Protein AF-A0A6A1R1S8-F1 (afdb_monomer)

Radius of gyration: 24.41 Å; Cα contacts (8 Å, |Δi|>4): 100; chains: 1; bounding box: 74×41×74 Å

Sequence (101 aa):
MALYLVPPALPPDRKTTLVERIKEMPRPDGMLQCSRCGGRDTMTIRSGDMVVDGRIKPGKVIEQGICPHCYKRGVIVDLIPPKPKIVKEPKPRRPKLKEAK

Secondary structure (DSSP, 8-state):
----SSPPPPPPPHHHHHHHHHHHS---TT----TTT-----EEEEES-EEETTEEE--EEEEEEE-HHHHTTT---BSSPPPP---PPPPP-PPPPPPP-

pLDDT: mean 80.6, std 13.35, range [45.94, 95.88]

Solvent-accessible surface area (backbone atoms only — not comparable to full-atom values): 6778 Å² total; per-residue (Å²): 136,88,84,71,94,61,78,80,77,72,81,76,50,79,68,54,53,52,36,51,51,54,57,68,50,92,72,66,90,88,67,57,54,32,90,82,73,37,48,64,62,72,38,68,46,61,48,73,63,41,78,54,96,92,36,82,44,82,39,49,76,78,45,68,36,27,28,54,74,43,41,78,72,75,36,89,44,72,52,53,80,77,76,77,78,79,75,72,76,79,76,81,80,78,78,78,80,77,83,84,129

Mean predicted aligned error: 12.55 Å

Organism: NCBI:txid225992

Foldseek 3Di:
DDDDPDPDDDDDDPQVVVQVVLLPPDDDPPQFAFPPRRDRDFDWDFPPFDQDPNDTDTHHTPDTGWDPVQVVVVDTTHSDDPDPPPPDPDDDDDPPPDDDD

Nearest PDB structures (foldseek):
  3k1f-assembly1_I  TM=1.974E-01  e=6.705E+00  Saccharomyces cerevisiae

Structure (mmCIF, N/CA/C/O backbone):
data_AF-A0A6A1R1S8-F1
#
_entry.id   AF-A0A6A1R1S8-F1
#
loop_
_atom_site.group_PDB
_atom_site.id
_atom_site.type_symbol
_atom_site.label_atom_id
_atom_site.label_alt_id
_atom_site.label_comp_id
_atom_site.label_asym_id
_atom_site.label_entity_id
_atom_site.label_seq_id
_atom_site.pdbx_PDB_ins_code
_atom_site.Cartn_x
_atom_site.Cartn_y
_atom_site.Cartn_z
_atom_site.occupancy
_atom_site.B_iso_or_equiv
_atom_site.auth_seq_id
_atom_site.auth_comp_id
_atom_site.auth_asym_id
_atom_site.auth_atom_id
_atom_site.pdbx_PDB_model_num
ATOM 1 N N . MET A 1 1 ? -9.938 2.872 46.343 1.00 45.94 1 MET A N 1
ATOM 2 C CA . MET A 1 1 ? -9.638 3.965 45.392 1.00 45.94 1 MET A CA 1
ATOM 3 C C . MET A 1 1 ? -9.114 3.343 44.109 1.00 45.94 1 MET A C 1
ATOM 5 O O . MET A 1 1 ? -8.070 2.710 44.151 1.00 45.94 1 MET A O 1
ATOM 9 N N . ALA A 1 2 ? -9.870 3.421 43.013 1.00 57.28 2 ALA A N 1
ATOM 10 C CA . ALA A 1 2 ? -9.452 2.863 41.729 1.00 57.28 2 ALA A CA 1
ATOM 11 C C . ALA A 1 2 ? -8.548 3.871 41.004 1.00 57.28 2 ALA A C 1
ATOM 13 O O . ALA A 1 2 ? -8.981 4.981 40.699 1.00 57.28 2 ALA A O 1
ATOM 14 N N . LEU A 1 3 ? -7.291 3.495 40.767 1.00 56.69 3 LEU A N 1
ATOM 15 C CA . LEU A 1 3 ? -6.354 4.269 39.955 1.00 56.69 3 LEU A CA 1
ATOM 16 C C . LEU A 1 3 ? -6.660 3.997 38.479 1.00 56.69 3 LEU A C 1
ATOM 18 O O . LEU A 1 3 ? -6.299 2.947 37.953 1.00 56.69 3 LEU A O 1
ATOM 22 N N . TYR A 1 4 ? -7.326 4.933 37.806 1.00 62.47 4 TYR A N 1
ATOM 23 C CA . TYR A 1 4 ? -7.414 4.911 36.348 1.00 62.47 4 TYR A CA 1
ATOM 24 C C . TYR A 1 4 ? -6.174 5.606 35.782 1.00 62.47 4 TYR A C 1
ATOM 26 O O . TYR A 1 4 ? -6.075 6.829 35.801 1.00 62.47 4 TYR A O 1
ATOM 34 N N . LEU A 1 5 ? -5.210 4.811 35.307 1.00 69.31 5 LEU A N 1
ATOM 35 C CA . LEU A 1 5 ? -3.984 5.306 34.664 1.00 69.31 5 LEU A CA 1
ATOM 36 C C . LEU A 1 5 ? -4.266 5.957 33.296 1.00 69.31 5 LEU A C 1
ATOM 38 O O . LEU A 1 5 ? -3.449 6.710 32.777 1.00 69.31 5 LEU A O 1
ATOM 42 N N . VAL A 1 6 ? -5.425 5.652 32.709 1.00 67.56 6 VAL A N 1
ATOM 43 C CA . VAL A 1 6 ? -5.870 6.165 31.415 1.00 67.56 6 VAL A CA 1
ATOM 44 C C . VAL A 1 6 ? -7.255 6.780 31.608 1.00 67.56 6 VAL A C 1
ATOM 46 O O . VAL A 1 6 ? -8.138 6.099 32.139 1.00 67.56 6 VAL A O 1
ATOM 49 N N . PRO A 1 7 ? -7.465 8.046 31.206 1.00 68.50 7 PRO A N 1
ATOM 50 C CA . PRO A 1 7 ? -8.787 8.655 31.214 1.00 68.50 7 PRO A CA 1
ATOM 51 C C . PRO A 1 7 ? -9.782 7.787 30.431 1.00 68.50 7 PRO A C 1
ATOM 53 O O . PRO A 1 7 ? -9.393 7.214 29.408 1.00 68.50 7 PRO A O 1
ATOM 56 N N . PRO A 1 8 ? -11.053 7.683 30.862 1.00 67.19 8 PRO A N 1
ATOM 57 C CA . PRO A 1 8 ? -12.072 7.011 30.065 1.00 67.19 8 PRO A CA 1
ATOM 58 C C . PRO A 1 8 ? -12.095 7.637 28.668 1.00 67.19 8 PRO A C 1
ATOM 60 O O . PRO A 1 8 ? -12.105 8.863 28.531 1.00 67.19 8 PRO A O 1
ATOM 63 N N . ALA A 1 9 ? -12.025 6.787 27.640 1.00 65.62 9 ALA A N 1
ATOM 64 C CA . ALA A 1 9 ? -11.943 7.231 26.258 1.00 65.62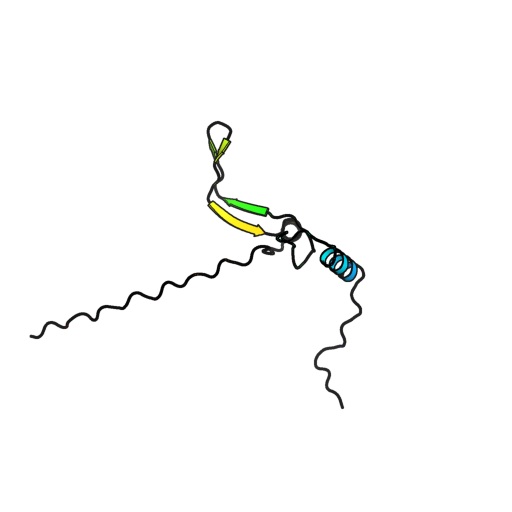 9 ALA A CA 1
ATOM 65 C C . ALA A 1 9 ? -13.106 8.183 25.956 1.00 65.62 9 ALA A C 1
ATOM 67 O O . ALA A 1 9 ? -14.268 7.852 26.203 1.00 65.62 9 ALA A O 1
ATOM 68 N N . LEU A 1 10 ? -12.782 9.375 25.444 1.00 68.50 10 LEU A N 1
ATOM 69 C CA . LEU A 1 10 ? -13.798 10.306 24.969 1.00 68.50 10 LEU A CA 1
ATOM 70 C C . LEU A 1 10 ? -14.683 9.601 23.929 1.00 68.50 10 LEU A C 1
ATOM 72 O O . LEU A 1 10 ? -14.175 8.772 23.165 1.00 68.50 10 LEU A O 1
ATOM 76 N N . PRO A 1 11 ? -15.989 9.920 23.885 1.00 68.69 11 PRO A N 1
ATOM 77 C CA . PRO A 1 11 ? -16.884 9.339 22.898 1.00 68.69 11 PRO A CA 1
ATOM 78 C C . PRO A 1 11 ? -16.306 9.541 21.489 1.00 68.69 11 PRO A C 1
ATOM 80 O O . PRO A 1 11 ? -15.810 10.633 21.186 1.00 68.69 11 PRO A O 1
ATOM 83 N N . PRO A 1 12 ? -16.322 8.496 20.642 1.00 67.25 12 PRO A N 1
ATOM 84 C CA . PRO A 1 12 ? -15.671 8.537 19.346 1.00 67.25 12 PRO A CA 1
ATOM 85 C C . PRO A 1 12 ? -16.290 9.640 18.491 1.00 67.25 12 PRO A C 1
ATOM 87 O O . PRO A 1 12 ? -17.510 9.795 18.405 1.00 67.25 12 PRO A O 1
ATOM 90 N N . ASP A 1 13 ? -15.421 10.417 17.858 1.00 81.56 13 ASP A N 1
ATOM 91 C CA . ASP A 1 13 ? -15.813 11.537 17.022 1.00 81.56 13 ASP A CA 1
ATOM 92 C C . ASP A 1 13 ? -16.706 11.065 15.850 1.00 81.56 13 ASP A C 1
ATOM 94 O O . ASP A 1 13 ? -16.633 9.920 15.379 1.00 81.56 13 ASP A O 1
ATOM 98 N N . ARG A 1 14 ? -17.558 11.944 15.310 1.00 79.69 14 ARG A N 1
ATOM 99 C CA . ARG A 1 14 ? -18.474 11.575 14.202 1.00 79.69 14 ARG A CA 1
ATOM 100 C C . ARG A 1 14 ? -17.725 11.032 12.981 1.00 79.69 14 ARG A C 1
ATOM 102 O O . ARG A 1 14 ? -18.251 10.231 12.215 1.00 79.69 14 ARG A O 1
ATOM 109 N N . LYS A 1 15 ? -16.481 11.471 12.790 1.00 80.25 15 LYS A N 1
ATOM 110 C CA . LYS A 1 15 ? -15.616 11.006 11.701 1.00 80.25 15 LYS A CA 1
ATOM 111 C C . LYS A 1 15 ? -15.061 9.606 11.952 1.00 80.25 15 LYS A C 1
ATOM 113 O O . LYS A 1 15 ? -14.957 8.836 11.002 1.00 80.25 15 LYS A O 1
ATOM 118 N N . THR A 1 16 ? -14.699 9.267 13.190 1.00 80.69 16 THR A N 1
ATOM 119 C CA . THR A 1 16 ? -14.134 7.946 13.509 1.00 80.69 16 THR A CA 1
ATOM 120 C C . THR A 1 16 ? -15.207 6.870 13.428 1.00 80.69 16 THR A C 1
ATOM 122 O O . THR A 1 16 ? -14.983 5.854 12.778 1.00 80.69 16 THR A O 1
ATOM 125 N N . THR A 1 17 ? -16.406 7.156 13.937 1.00 83.19 17 THR A N 1
ATOM 126 C CA . THR A 1 17 ? -17.567 6.253 13.830 1.00 83.19 17 THR A CA 1
ATOM 127 C C . 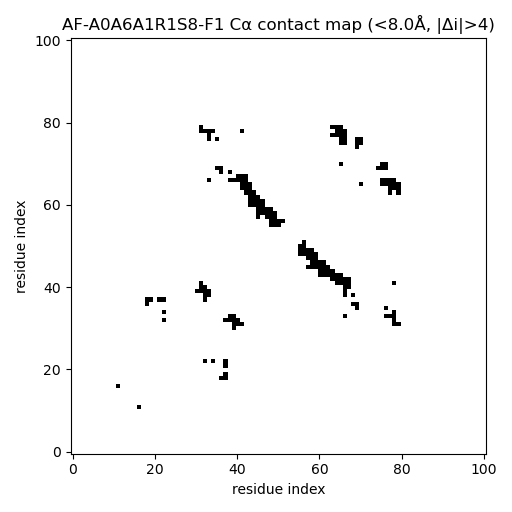THR A 1 17 ? -17.962 5.969 12.378 1.00 83.19 17 THR A C 1
ATOM 129 O O . THR A 1 17 ? -18.286 4.838 12.024 1.00 83.19 17 THR A O 1
ATOM 132 N N . LEU A 1 18 ? -17.893 6.968 11.493 1.00 84.69 18 LEU A N 1
ATOM 133 C CA . LEU A 1 18 ? -18.174 6.775 10.067 1.00 84.69 18 LEU A CA 1
ATOM 134 C C . LEU A 1 18 ? -17.122 5.876 9.398 1.00 84.69 18 LEU A C 1
ATOM 136 O O . LEU A 1 18 ? -17.463 5.003 8.602 1.00 84.69 18 LEU A O 1
ATOM 140 N N . VAL A 1 19 ? -15.845 6.051 9.747 1.00 85.38 19 VAL A N 1
ATOM 141 C CA . VAL A 1 19 ? -14.754 5.204 9.242 1.00 85.38 19 VAL A CA 1
ATOM 142 C C . VAL A 1 19 ? -14.882 3.763 9.742 1.00 85.38 19 VAL A C 1
ATOM 144 O O . VAL A 1 19 ? -14.629 2.839 8.971 1.00 85.38 19 VAL A O 1
ATOM 147 N N . GLU A 1 20 ? -15.276 3.556 10.997 1.00 84.38 20 GLU A N 1
ATOM 148 C CA . GLU A 1 20 ? -15.540 2.224 11.558 1.00 84.38 20 GLU A CA 1
ATOM 149 C C . GLU A 1 20 ? -16.675 1.524 10.811 1.00 84.38 20 GLU A C 1
ATOM 151 O O . GLU A 1 20 ? -16.484 0.405 10.339 1.00 84.38 20 GLU A O 1
ATOM 156 N N . ARG A 1 21 ? -17.779 2.226 10.533 1.00 84.44 21 ARG A N 1
ATOM 157 C CA . ARG A 1 21 ? -18.866 1.676 9.706 1.00 84.44 21 ARG A CA 1
ATOM 158 C C . ARG A 1 21 ? -18.398 1.255 8.314 1.00 84.44 21 ARG A C 1
ATOM 160 O O . ARG A 1 21 ? -18.772 0.190 7.840 1.00 84.44 21 ARG A O 1
ATOM 167 N N . ILE A 1 22 ? -17.559 2.058 7.653 1.00 84.75 22 ILE A N 1
ATOM 168 C CA . ILE A 1 22 ? -16.991 1.701 6.336 1.00 84.75 22 ILE A CA 1
ATOM 169 C C . ILE A 1 22 ? -16.115 0.441 6.431 1.00 84.75 22 ILE A C 1
ATOM 171 O O . ILE A 1 22 ? -16.062 -0.355 5.488 1.00 84.75 22 ILE A O 1
ATOM 175 N N . LYS A 1 23 ? -15.417 0.245 7.554 1.00 83.88 23 LYS A N 1
ATOM 176 C CA . LYS A 1 23 ? -14.605 -0.957 7.798 1.00 83.88 23 LYS A CA 1
ATOM 177 C C . LYS A 1 23 ? -15.449 -2.206 8.015 1.00 83.88 23 LYS A C 1
ATOM 179 O O . LYS A 1 23 ? -15.034 -3.277 7.587 1.00 83.88 23 LYS A O 1
ATOM 184 N N . GLU A 1 24 ? -16.619 -2.057 8.618 1.00 86.75 24 GLU A N 1
ATOM 185 C CA . GLU A 1 24 ? 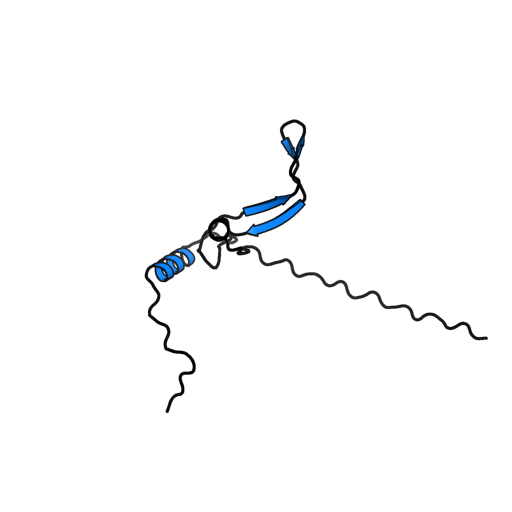-17.559 -3.151 8.885 1.00 86.75 24 GLU A CA 1
ATOM 186 C C . GLU A 1 24 ? -18.400 -3.550 7.668 1.00 86.75 24 GLU A C 1
ATOM 188 O O . GLU A 1 24 ? -19.008 -4.619 7.665 1.00 86.75 24 GLU A O 1
ATOM 193 N N . MET A 1 25 ? -18.439 -2.722 6.618 1.00 85.56 25 MET A N 1
ATOM 194 C CA . MET A 1 25 ? -19.188 -3.052 5.408 1.00 85.56 25 MET A CA 1
ATOM 195 C C . MET A 1 25 ? -18.729 -4.390 4.810 1.00 85.56 25 MET A C 1
ATOM 197 O O . MET A 1 25 ? -17.518 -4.615 4.681 1.00 85.56 25 MET A O 1
ATOM 201 N N . PRO A 1 26 ? -19.672 -5.238 4.351 1.00 84.81 26 PRO A N 1
ATOM 202 C CA . PRO A 1 26 ? -19.342 -6.527 3.766 1.00 84.81 26 PRO A CA 1
ATOM 203 C C . PRO A 1 26 ? -1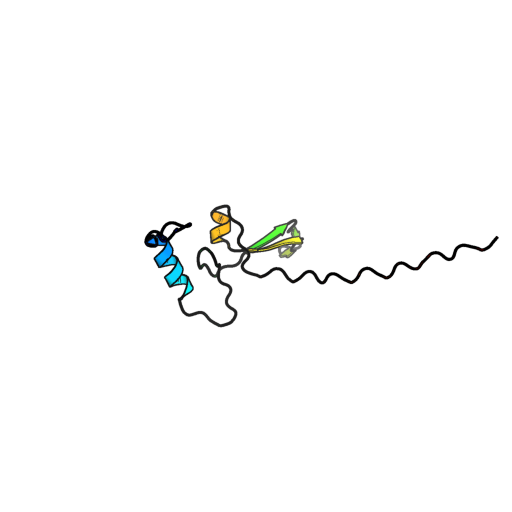8.383 -6.343 2.589 1.00 84.81 26 PRO A C 1
ATOM 205 O O . PRO A 1 26 ? -18.496 -5.402 1.788 1.00 84.81 26 PRO A O 1
ATOM 208 N N . ARG A 1 27 ? -17.401 -7.237 2.511 1.00 82.94 27 ARG A N 1
ATOM 209 C CA . ARG A 1 27 ? -16.378 -7.240 1.468 1.00 82.94 27 ARG A CA 1
ATOM 210 C C . ARG A 1 27 ? -16.122 -8.667 0.985 1.00 82.94 27 ARG A C 1
ATOM 212 O O . ARG A 1 27 ? -16.202 -9.581 1.802 1.00 82.94 27 ARG A O 1
ATOM 219 N N . PRO A 1 28 ? -15.808 -8.854 -0.308 1.00 85.38 28 PRO A N 1
ATOM 220 C CA . PRO A 1 28 ? -15.364 -10.141 -0.824 1.00 85.38 28 PRO A CA 1
ATOM 221 C C . PRO A 1 28 ? -14.098 -10.622 -0.110 1.00 85.38 28 PRO A C 1
ATOM 223 O O . PRO A 1 28 ? -13.226 -9.813 0.235 1.00 85.38 28 PRO A O 1
ATOM 226 N N . ASP A 1 29 ? -13.982 -11.936 0.062 1.00 81.94 29 ASP A N 1
ATOM 227 C CA . ASP A 1 29 ? -12.802 -12.550 0.661 1.00 81.94 29 ASP A CA 1
ATOM 228 C C . ASP A 1 29 ? -11.538 -12.210 -0.141 1.00 81.94 29 ASP A C 1
ATOM 230 O O . ASP A 1 29 ? -11.523 -12.214 -1.372 1.00 81.94 29 ASP A O 1
ATOM 234 N N . GLY A 1 30 ? -10.468 -11.858 0.574 1.00 81.75 30 GLY A N 1
ATOM 235 C CA . GLY A 1 30 ? -9.191 -11.450 -0.021 1.00 81.75 30 GLY A CA 1
ATOM 236 C C . GLY A 1 30 ? -9.108 -9.984 -0.471 1.00 81.75 30 GLY A C 1
ATOM 237 O O . GLY A 1 30 ? -8.031 -9.543 -0.875 1.00 81.75 30 GLY A O 1
ATOM 238 N N . MET A 1 31 ? -10.183 -9.191 -0.368 1.00 86.88 31 MET A N 1
ATOM 239 C CA . MET A 1 31 ? -10.131 -7.763 -0.699 1.00 86.88 31 MET A CA 1
ATOM 240 C C . MET A 1 31 ? -9.326 -6.971 0.344 1.00 86.88 31 MET A C 1
ATOM 242 O O . MET A 1 31 ? -9.678 -6.924 1.529 1.00 86.88 31 MET A O 1
ATOM 246 N N . LEU A 1 32 ? -8.263 -6.302 -0.112 1.00 87.69 32 LEU A N 1
ATOM 247 C CA . LEU A 1 32 ? -7.420 -5.449 0.724 1.00 87.69 32 LEU A CA 1
ATOM 248 C C . LEU A 1 32 ? -8.196 -4.229 1.230 1.00 87.69 32 LEU A C 1
ATOM 250 O O . LEU A 1 32 ? -8.978 -3.611 0.508 1.00 87.69 32 LEU A O 1
ATOM 254 N N . GLN A 1 33 ? -7.959 -3.873 2.491 1.00 88.88 33 GLN A N 1
ATOM 255 C CA . GLN A 1 33 ? -8.580 -2.714 3.114 1.00 88.88 33 GLN A CA 1
ATOM 256 C C . GLN A 1 33 ? -7.611 -2.024 4.070 1.00 88.88 33 GLN A C 1
ATOM 258 O O . GLN A 1 33 ? -6.976 -2.660 4.908 1.00 8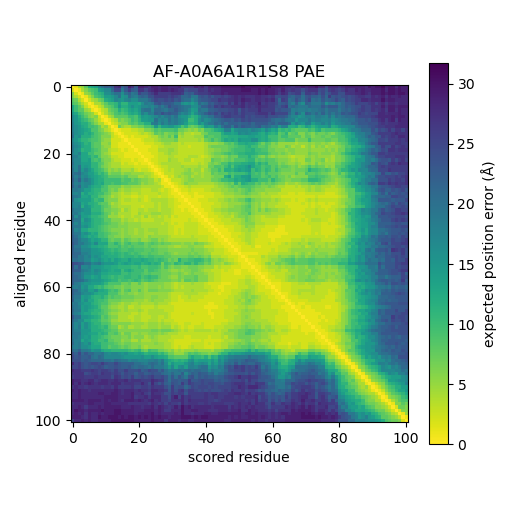8.88 33 GLN A O 1
ATOM 263 N N . CYS A 1 34 ? -7.513 -0.704 3.947 1.00 90.19 34 CYS A N 1
ATOM 264 C CA . CYS A 1 34 ? -6.663 0.113 4.796 1.00 90.19 34 CYS A CA 1
ATOM 265 C C . CYS A 1 34 ? -7.212 0.153 6.229 1.00 90.19 34 CYS A C 1
ATOM 267 O O . CYS A 1 34 ? -8.327 0.627 6.470 1.00 90.19 34 CYS A O 1
ATOM 269 N N . SER A 1 35 ? -6.388 -0.255 7.193 1.00 86.00 35 SER A N 1
ATOM 270 C CA . SER A 1 35 ? -6.714 -0.247 8.626 1.00 86.00 35 SER A CA 1
ATOM 271 C C . SER A 1 35 ? -6.973 1.153 9.181 1.00 86.00 35 SER A C 1
ATOM 273 O O . SER A 1 35 ? -7.661 1.298 10.190 1.00 86.00 35 SER A O 1
ATOM 275 N N . ARG A 1 36 ? -6.473 2.204 8.519 1.00 87.50 36 ARG A N 1
ATOM 276 C CA . ARG A 1 36 ? -6.647 3.592 8.953 1.00 87.50 36 ARG A CA 1
ATOM 277 C C . ARG A 1 36 ? -7.921 4.216 8.402 1.00 87.50 36 ARG A C 1
ATOM 279 O O . ARG A 1 36 ? -8.806 4.557 9.181 1.00 87.50 36 ARG A O 1
ATOM 286 N N . CYS A 1 37 ? -8.020 4.364 7.081 1.00 87.81 37 CYS A N 1
ATOM 287 C CA . CYS A 1 37 ? -9.105 5.114 6.442 1.00 87.81 37 CYS A CA 1
ATOM 288 C C . CYS A 1 37 ? -10.233 4.245 5.867 1.00 87.81 37 CYS A C 1
ATOM 290 O O . CYS A 1 37 ? -11.209 4.803 5.382 1.00 87.81 37 CYS A O 1
ATOM 292 N N . GLY A 1 38 ? -10.100 2.914 5.871 1.00 87.06 38 GLY A N 1
ATOM 293 C CA . GLY A 1 38 ? -11.106 1.998 5.318 1.00 87.06 38 GLY A CA 1
ATOM 294 C C . GLY A 1 38 ? -11.142 1.918 3.786 1.00 87.06 38 GLY A C 1
ATOM 295 O O . GLY A 1 38 ? -11.956 1.173 3.248 1.00 87.06 38 GLY A O 1
ATOM 296 N N . GLY A 1 39 ? -10.264 2.648 3.086 1.00 88.38 39 GLY A N 1
ATOM 297 C CA . GLY A 1 39 ? -10.148 2.612 1.626 1.00 88.38 39 GLY A CA 1
ATOM 298 C C . GLY A 1 39 ? -9.648 1.260 1.114 1.00 88.38 39 GLY A C 1
ATOM 299 O O . GLY A 1 39 ? -8.920 0.560 1.820 1.00 88.38 39 GLY A O 1
ATOM 300 N N . ARG A 1 40 ? -10.040 0.907 -0.112 1.00 89.94 40 ARG A N 1
ATOM 301 C CA . ARG A 1 40 ? -9.791 -0.411 -0.730 1.00 89.94 40 ARG A CA 1
ATOM 302 C C . ARG A 1 40 ? -8.827 -0.354 -1.920 1.00 89.94 40 ARG A C 1
ATOM 304 O O . ARG A 1 40 ? -8.450 -1.382 -2.467 1.00 89.94 40 ARG A O 1
ATOM 311 N N . ASP A 1 41 ? -8.406 0.850 -2.293 1.00 90.56 41 ASP A N 1
ATOM 312 C CA . ASP A 1 41 ? -7.467 1.073 -3.385 1.00 90.56 41 ASP A CA 1
ATOM 313 C C . ASP A 1 41 ? -6.030 0.782 -2.941 1.00 90.56 41 ASP A C 1
ATOM 315 O O . ASP A 1 41 ? -5.639 1.070 -1.804 1.00 90.56 41 ASP A O 1
ATOM 319 N N . THR A 1 42 ? -5.217 0.289 -3.873 1.00 92.00 42 THR A N 1
ATOM 320 C CA . THR A 1 42 ? -3.789 0.030 -3.661 1.00 92.00 42 THR A CA 1
ATOM 321 C C . THR A 1 42 ? -2.940 0.802 -4.654 1.00 92.00 42 THR A C 1
ATOM 323 O O . THR A 1 42 ? -3.269 0.870 -5.836 1.00 92.00 42 THR A O 1
ATOM 326 N N . MET A 1 43 ? -1.803 1.312 -4.196 1.00 92.44 43 MET A N 1
ATOM 327 C CA . MET A 1 43 ? -0.812 1.988 -5.024 1.00 92.44 43 MET A CA 1
ATOM 328 C C . MET A 1 43 ? 0.547 1.289 -4.914 1.00 92.44 43 MET A C 1
ATOM 330 O O . MET A 1 43 ? 0.880 0.691 -3.891 1.00 92.44 43 MET A O 1
ATOM 334 N N . THR A 1 44 ? 1.318 1.330 -5.999 1.00 92.75 44 THR A N 1
ATOM 335 C CA . THR A 1 44 ? 2.695 0.823 -6.070 1.00 92.75 44 THR A CA 1
ATOM 336 C C . THR A 1 44 ? 3.572 1.941 -6.607 1.00 92.75 44 THR A C 1
ATOM 338 O O . THR A 1 44 ? 3.242 2.529 -7.635 1.00 92.75 44 THR A O 1
ATOM 341 N N . ILE A 1 45 ? 4.676 2.229 -5.924 1.00 91.62 45 ILE A N 1
ATOM 342 C CA . ILE A 1 45 ? 5.653 3.234 -6.340 1.00 91.62 45 ILE A CA 1
ATOM 343 C C . ILE A 1 45 ? 6.827 2.506 -6.982 1.00 91.62 45 ILE A C 1
ATOM 345 O O . ILE A 1 45 ? 7.458 1.641 -6.366 1.00 91.62 45 ILE A O 1
ATOM 349 N N . ARG A 1 46 ? 7.120 2.867 -8.230 1.00 94.12 46 ARG A N 1
ATOM 350 C CA . ARG A 1 46 ? 8.265 2.368 -8.990 1.00 94.12 46 ARG A CA 1
ATOM 351 C C . ARG A 1 46 ? 9.211 3.515 -9.300 1.00 94.12 46 ARG A C 1
ATOM 353 O O . ARG A 1 46 ? 8.776 4.641 -9.520 1.00 94.12 46 ARG A O 1
ATOM 360 N N . SER A 1 47 ? 10.503 3.221 -9.302 1.00 95.31 47 SER A N 1
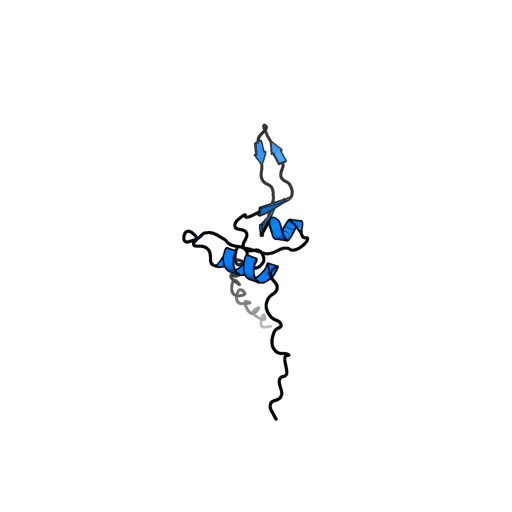ATOM 361 C CA . SER A 1 47 ? 11.550 4.155 -9.701 1.00 95.31 47 SER A CA 1
ATOM 362 C C . SER A 1 47 ? 12.261 3.655 -10.946 1.00 95.31 47 SER A C 1
ATOM 364 O O . SER A 1 47 ? 12.578 2.468 -11.056 1.00 95.31 47 SER A O 1
ATOM 366 N N . GLY A 1 48 ? 12.511 4.579 -11.875 1.00 94.19 48 GLY A N 1
ATOM 367 C CA . GLY A 1 48 ? 13.152 4.285 -13.153 1.00 94.19 48 GLY A CA 1
ATOM 368 C C . GLY A 1 48 ? 12.229 3.607 -14.166 1.00 94.19 48 GLY A C 1
ATOM 369 O O . GLY A 1 48 ? 12.705 2.796 -14.955 1.00 94.19 48 GLY A O 1
ATOM 370 N N . ASP A 1 49 ? 10.925 3.897 -14.134 1.00 93.88 49 ASP A N 1
ATOM 371 C CA . ASP A 1 49 ? 10.035 3.515 -15.233 1.00 93.88 49 ASP A CA 1
ATOM 372 C C . ASP A 1 49 ? 10.510 4.209 -16.521 1.00 93.88 49 ASP A C 1
ATOM 374 O O . ASP A 1 49 ? 10.819 5.402 -16.525 1.00 93.88 49 ASP A O 1
ATOM 378 N N . MET A 1 50 ? 10.594 3.449 -17.612 1.00 95.44 50 MET A N 1
ATOM 379 C CA . MET A 1 50 ? 11.057 3.936 -18.914 1.00 95.44 50 MET A CA 1
ATOM 380 C C . MET A 1 50 ? 9.987 3.706 -19.971 1.00 95.44 50 MET A C 1
ATOM 382 O O . MET A 1 50 ? 9.218 2.755 -19.878 1.00 95.44 50 MET A O 1
ATOM 386 N N . VAL A 1 51 ? 9.971 4.529 -21.015 1.00 95.88 51 VAL A N 1
ATOM 387 C CA . VAL A 1 51 ? 9.162 4.270 -22.210 1.00 95.88 51 VAL A CA 1
ATOM 388 C C . VAL A 1 51 ? 10.076 3.683 -23.280 1.00 95.88 51 VAL A C 1
ATOM 390 O O . VAL A 1 51 ? 11.045 4.322 -23.679 1.00 95.88 51 VAL A O 1
ATOM 393 N N . VAL A 1 52 ? 9.784 2.461 -23.721 1.00 94.62 52 VAL A N 1
ATOM 394 C CA . VAL A 1 52 ? 10.515 1.757 -24.785 1.00 94.62 52 VAL A CA 1
ATOM 395 C C . VAL A 1 52 ? 9.482 1.261 -25.790 1.00 94.62 52 VAL A C 1
ATOM 397 O O . VAL A 1 52 ? 8.506 0.624 -25.397 1.00 94.62 52 VAL A O 1
ATOM 400 N N . ASP A 1 53 ? 9.652 1.606 -27.066 1.00 92.50 53 ASP A N 1
ATOM 401 C CA . ASP A 1 53 ? 8.723 1.245 -28.150 1.00 92.50 53 ASP A CA 1
ATOM 402 C C . ASP A 1 5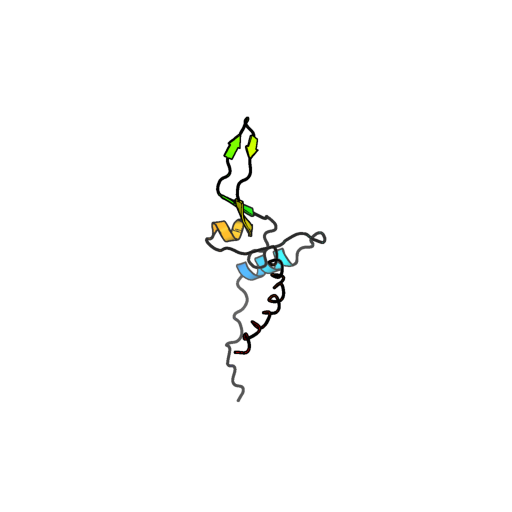3 ? 7.258 1.633 -27.859 1.00 92.50 53 ASP A C 1
ATOM 404 O O . ASP A 1 53 ? 6.317 0.878 -28.105 1.00 92.50 53 ASP A O 1
ATOM 408 N N . GLY A 1 54 ? 7.059 2.807 -27.245 1.00 94.50 54 GLY A N 1
ATOM 409 C CA . GLY A 1 54 ? 5.738 3.313 -26.855 1.00 94.50 54 GLY A CA 1
ATOM 410 C C . GLY A 1 54 ? 5.078 2.568 -25.687 1.00 94.50 54 GLY A C 1
ATOM 411 O O . GLY A 1 54 ? 3.946 2.883 -25.324 1.00 94.50 54 GLY A O 1
ATOM 412 N N . ARG A 1 55 ? 5.762 1.597 -25.070 1.00 93.94 55 ARG A N 1
ATOM 413 C CA . ARG A 1 55 ? 5.279 0.851 -23.901 1.00 93.94 55 ARG A CA 1
ATOM 414 C C . ARG A 1 55 ? 6.068 1.233 -22.657 1.00 93.94 55 ARG A C 1
ATOM 416 O O . ARG A 1 55 ? 7.274 1.460 -22.707 1.00 93.94 55 ARG A O 1
ATOM 423 N N . ILE A 1 56 ? 5.388 1.264 -21.514 1.00 93.25 56 ILE A N 1
ATOM 424 C CA . ILE A 1 56 ? 6.045 1.487 -20.226 1.00 93.25 56 ILE A CA 1
ATOM 425 C C . ILE A 1 56 ? 6.768 0.199 -19.824 1.00 93.25 56 ILE A C 1
ATOM 427 O O . ILE A 1 56 ? 6.142 -0.831 -19.563 1.00 93.25 56 ILE A O 1
ATOM 431 N N . LYS A 1 57 ? 8.094 0.268 -19.755 1.00 94.56 57 LYS A N 1
ATOM 432 C CA . LYS A 1 57 ? 8.953 -0.740 -19.149 1.00 94.56 57 LYS A CA 1
ATOM 433 C C . LYS A 1 57 ? 9.088 -0.419 -17.654 1.00 94.56 57 LYS A C 1
ATOM 435 O O . LYS A 1 57 ? 9.658 0.621 -17.317 1.00 94.56 57 LYS A O 1
ATOM 440 N N . PRO A 1 58 ? 8.565 -1.276 -16.760 1.00 91.12 58 PRO A N 1
ATOM 441 C CA . PRO A 1 58 ? 8.577 -1.000 -15.331 1.00 91.12 58 PRO A CA 1
ATOM 442 C C . PRO A 1 58 ? 10.002 -1.035 -14.776 1.00 91.12 58 PRO A C 1
ATOM 444 O O . PRO A 1 58 ? 10.787 -1.932 -15.096 1.00 91.12 58 PRO A O 1
ATOM 447 N N . GLY A 1 59 ? 10.311 -0.063 -13.928 1.00 92.19 59 GLY A N 1
ATOM 448 C CA . GLY A 1 59 ? 11.536 0.023 -13.155 1.00 92.19 59 GLY A CA 1
ATOM 449 C C . GLY A 1 59 ? 11.462 -0.780 -11.856 1.00 92.19 59 GLY A C 1
ATOM 450 O O . GLY A 1 59 ? 10.718 -1.757 -11.717 1.00 92.19 59 GLY A O 1
ATOM 451 N N . LYS A 1 60 ? 12.254 -0.365 -10.867 1.00 93.25 60 LYS A N 1
ATOM 452 C CA . LYS A 1 60 ? 12.347 -1.043 -9.570 1.00 93.25 60 LYS A CA 1
ATOM 453 C C . LYS A 1 60 ? 11.198 -0.617 -8.659 1.00 93.25 60 LYS A C 1
ATOM 455 O O . LYS A 1 60 ? 10.994 0.570 -8.427 1.00 93.25 60 LYS A O 1
ATOM 460 N N . VAL A 1 61 ? 10.489 -1.588 -8.087 1.00 91.31 61 VAL A N 1
ATOM 461 C CA . VAL A 1 61 ? 9.475 -1.339 -7.052 1.00 91.31 61 VAL A CA 1
ATOM 462 C C . VAL A 1 61 ? 10.164 -0.851 -5.775 1.00 91.31 61 VAL A C 1
ATOM 464 O O . VAL A 1 61 ? 11.053 -1.531 -5.258 1.00 91.31 61 VAL A O 1
ATOM 467 N N . ILE A 1 62 ? 9.767 0.328 -5.296 1.00 89.94 62 ILE A N 1
ATOM 468 C CA . ILE A 1 62 ? 10.196 0.881 -4.004 1.00 89.94 62 ILE A CA 1
ATOM 469 C C . ILE A 1 62 ? 9.170 0.509 -2.938 1.00 89.94 62 ILE A C 1
ATOM 471 O O . ILE A 1 62 ? 9.530 -0.111 -1.948 1.00 89.94 62 ILE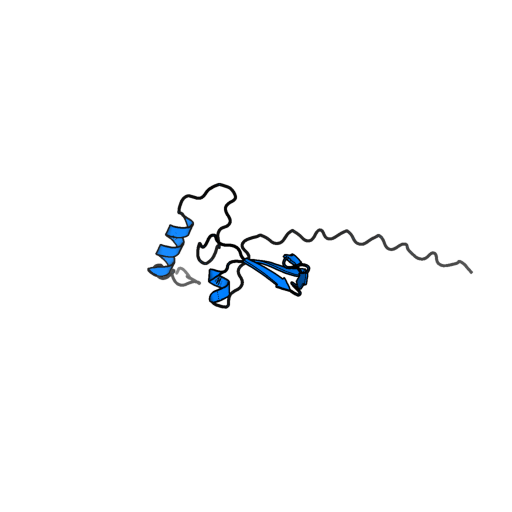 A O 1
ATOM 475 N N . GLU A 1 63 ? 7.901 0.830 -3.191 1.00 88.75 63 GLU A N 1
ATOM 476 C CA . GLU A 1 63 ? 6.786 0.552 -2.285 1.00 88.75 63 GLU A CA 1
ATOM 477 C C . GLU A 1 63 ? 5.690 -0.192 -3.036 1.00 88.75 63 GLU A C 1
ATOM 479 O O . GLU A 1 63 ? 5.390 0.130 -4.190 1.00 88.75 63 GLU A O 1
ATOM 484 N N . GLN A 1 64 ? 5.060 -1.168 -2.390 1.00 90.06 64 GLN A N 1
ATOM 485 C CA . GLN A 1 64 ? 4.005 -1.969 -3.000 1.00 90.06 64 GLN A CA 1
ATOM 486 C C . GLN A 1 64 ? 2.830 -2.146 -2.049 1.00 90.06 64 GLN A C 1
ATOM 488 O O . GLN A 1 64 ? 3.000 -2.581 -0.917 1.00 90.06 64 GLN A O 1
ATOM 493 N N . GLY A 1 65 ? 1.621 -1.891 -2.552 1.00 89.62 65 GLY A N 1
ATOM 494 C CA . GLY A 1 65 ? 0.401 -2.136 -1.789 1.00 89.62 65 GLY A CA 1
ATOM 495 C C . GLY A 1 65 ? 0.159 -1.095 -0.704 1.00 89.62 65 GLY A C 1
ATOM 496 O O . GLY A 1 65 ? -0.335 -1.443 0.362 1.00 89.62 65 GLY A O 1
ATOM 497 N N . ILE A 1 66 ? 0.488 0.168 -0.970 1.00 92.75 66 ILE A N 1
ATOM 498 C CA . ILE A 1 66 ? 0.230 1.282 -0.051 1.00 92.75 66 ILE A CA 1
ATOM 499 C C . ILE A 1 66 ? -1.137 1.918 -0.310 1.00 92.75 66 ILE A C 1
ATOM 501 O O . ILE A 1 66 ? -1.660 1.880 -1.428 1.00 92.75 66 ILE A O 1
ATOM 505 N N . CYS A 1 67 ? -1.720 2.535 0.718 1.00 93.75 67 CYS A N 1
ATOM 506 C CA . CYS A 1 67 ? -3.019 3.191 0.599 1.00 93.75 67 CYS A CA 1
ATOM 507 C C . CYS A 1 67 ? -2.880 4.565 -0.079 1.00 93.75 67 CYS A C 1
ATOM 509 O O . CYS A 1 67 ? -2.275 5.465 0.512 1.00 93.75 67 CYS A O 1
ATOM 511 N N . PRO A 1 68 ? -3.495 4.801 -1.256 1.00 93.88 68 PRO A N 1
ATOM 512 C CA . PRO A 1 68 ? -3.356 6.072 -1.966 1.00 93.88 68 PRO A CA 1
ATOM 513 C C . PRO A 1 68 ? -4.011 7.236 -1.213 1.00 93.88 68 PRO A C 1
ATOM 515 O O . PRO A 1 68 ? -3.517 8.360 -1.256 1.00 93.88 68 PRO A O 1
ATOM 518 N N . HIS A 1 69 ? -5.098 6.983 -0.478 1.00 93.19 69 HIS A N 1
ATOM 519 C CA . HIS A 1 69 ? -5.799 8.014 0.297 1.00 93.19 69 HIS A CA 1
ATOM 520 C C . HIS A 1 69 ? -4.989 8.488 1.502 1.00 93.19 69 HIS A C 1
ATOM 522 O O . HIS A 1 69 ? -4.971 9.681 1.800 1.00 93.19 69 HIS A O 1
ATOM 528 N N . CYS A 1 70 ? -4.306 7.571 2.191 1.00 91.81 70 CYS A N 1
ATOM 529 C CA . CYS A 1 70 ? -3.390 7.936 3.269 1.00 91.81 70 CYS A CA 1
ATOM 530 C C . CYS A 1 70 ? -2.131 8.605 2.718 1.00 91.81 70 CYS A C 1
ATOM 532 O O . CYS A 1 70 ? -1.704 9.620 3.269 1.00 91.81 70 CYS A O 1
ATOM 534 N N . TYR A 1 71 ? -1.605 8.111 1.594 1.00 93.50 71 TYR A N 1
ATOM 535 C CA . TYR A 1 71 ? -0.419 8.682 0.965 1.00 93.50 71 TYR A CA 1
ATOM 536 C C . TYR A 1 71 ? -0.630 10.141 0.548 1.00 93.50 71 TYR A C 1
ATOM 538 O O . TYR A 1 71 ? 0.193 10.994 0.866 1.00 93.50 71 TYR A O 1
ATOM 546 N N . LYS A 1 72 ? -1.784 10.471 -0.053 1.00 92.81 72 LYS A N 1
ATOM 547 C CA . LYS A 1 72 ? -2.166 11.862 -0.377 1.00 92.81 72 LYS A CA 1
ATOM 548 C C . LYS A 1 72 ? -2.243 12.783 0.848 1.00 92.81 72 LYS A C 1
ATOM 550 O O . LYS A 1 72 ? -2.162 13.995 0.702 1.00 92.81 72 LYS A O 1
ATOM 555 N N . ARG A 1 73 ? -2.407 12.222 2.050 1.00 92.94 73 ARG A N 1
ATOM 556 C CA . ARG A 1 73 ? -2.402 12.948 3.333 1.00 92.94 73 ARG A CA 1
ATOM 557 C C . ARG A 1 73 ? -1.019 12.956 3.998 1.00 92.94 73 ARG A C 1
ATOM 559 O O . ARG A 1 73 ? -0.919 13.323 5.164 1.00 92.94 73 ARG A O 1
ATOM 566 N N . GLY A 1 74 ? 0.020 12.513 3.290 1.00 92.31 74 GLY A N 1
ATOM 567 C CA . GLY A 1 74 ? 1.397 12.466 3.775 1.00 92.31 74 GLY A CA 1
ATOM 568 C C . GLY A 1 74 ? 1.713 11.278 4.682 1.00 92.31 74 GLY A C 1
ATOM 569 O O . GLY A 1 74 ? 2.716 11.321 5.387 1.00 92.31 74 GLY A O 1
ATOM 570 N N . VAL A 1 75 ? 0.880 10.227 4.705 1.00 91.81 75 VAL A N 1
ATOM 571 C CA . VAL A 1 75 ? 1.129 9.055 5.558 1.00 91.81 75 VAL A CA 1
ATOM 572 C C . VAL A 1 75 ? 1.139 7.760 4.763 1.00 91.81 75 VAL A C 1
ATOM 574 O O . VAL A 1 75 ? 0.169 7.415 4.090 1.00 91.81 75 VAL A O 1
ATOM 577 N N . ILE A 1 76 ? 2.226 7.008 4.902 1.00 88.62 76 ILE A N 1
ATOM 578 C CA . ILE A 1 76 ? 2.379 5.685 4.303 1.00 88.62 76 ILE A CA 1
ATOM 579 C C . ILE A 1 76 ? 1.682 4.663 5.204 1.00 88.62 76 ILE A C 1
ATOM 581 O O . ILE A 1 76 ? 1.916 4.614 6.410 1.00 88.62 76 ILE A O 1
ATOM 585 N N . VAL A 1 77 ? 0.771 3.893 4.615 1.00 88.69 77 VAL A N 1
ATOM 586 C CA . VAL A 1 77 ? 0.084 2.780 5.275 1.00 88.69 77 VAL A CA 1
ATOM 587 C C . VAL A 1 77 ? 0.110 1.603 4.317 1.00 88.69 77 VAL A C 1
ATOM 589 O O . VAL A 1 77 ? -0.505 1.676 3.248 1.00 88.69 77 VAL A O 1
ATOM 592 N N . ASP A 1 78 ? 0.801 0.541 4.715 1.00 89.12 78 ASP A N 1
ATOM 593 C CA . ASP A 1 78 ? 0.880 -0.706 3.960 1.00 89.12 78 ASP A CA 1
ATOM 594 C C . ASP A 1 78 ? -0.414 -1.505 4.141 1.00 89.12 78 ASP A C 1
ATOM 596 O O . ASP A 1 78 ? -0.857 -1.758 5.264 1.00 89.12 78 ASP A O 1
ATOM 600 N N . LEU A 1 79 ? -1.046 -1.895 3.033 1.00 87.00 79 LEU A N 1
ATOM 601 C CA . LEU A 1 79 ? -2.181 -2.824 3.045 1.00 87.00 79 LEU A CA 1
ATOM 602 C C . LEU A 1 79 ? -1.730 -4.282 3.002 1.00 87.00 79 LEU A C 1
ATOM 604 O O . LEU A 1 79 ? -2.494 -5.169 3.378 1.00 87.00 79 LEU A O 1
ATOM 608 N N . ILE A 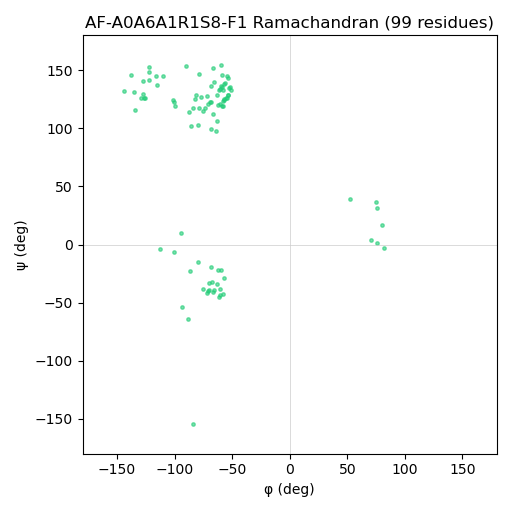1 80 ? -0.521 -4.535 2.504 1.00 82.38 80 ILE A N 1
ATOM 609 C CA . ILE A 1 80 ? 0.032 -5.878 2.375 1.00 82.38 80 ILE A CA 1
ATOM 610 C C . ILE A 1 80 ? 1.009 -6.080 3.535 1.00 82.38 80 ILE A C 1
ATOM 612 O O . ILE A 1 80 ? 1.938 -5.284 3.673 1.00 82.38 80 ILE A O 1
ATOM 616 N N . PRO A 1 81 ? 0.843 -7.124 4.368 1.00 68.69 81 PRO A N 1
ATOM 617 C CA . PRO A 1 81 ? 1.830 -7.420 5.394 1.00 68.69 81 PRO A CA 1
ATOM 618 C C . PRO A 1 81 ? 3.185 -7.699 4.725 1.00 68.69 81 PRO A C 1
ATOM 620 O O . PRO A 1 81 ? 3.232 -8.414 3.715 1.00 68.69 81 PRO A O 1
ATOM 623 N N . PRO A 1 82 ? 4.298 -7.158 5.254 1.00 65.25 82 PRO A N 1
ATOM 624 C CA . PRO A 1 82 ? 5.610 -7.428 4.689 1.00 65.25 82 PRO A CA 1
ATOM 625 C C . PRO A 1 82 ? 5.848 -8.938 4.698 1.00 65.25 82 PRO A C 1
ATOM 627 O O . PRO A 1 82 ? 5.615 -9.606 5.708 1.00 65.25 82 PRO A O 1
ATOM 630 N N . LYS A 1 83 ? 6.318 -9.494 3.572 1.00 58.88 83 LYS A N 1
ATOM 631 C CA . LYS A 1 83 ? 6.732 -10.902 3.536 1.00 58.88 83 LYS A CA 1
ATOM 632 C C . LYS A 1 83 ? 7.757 -11.112 4.657 1.00 58.88 83 LYS A C 1
ATOM 634 O O . LYS A 1 83 ? 8.717 -10.335 4.718 1.00 58.88 83 LYS A O 1
ATOM 639 N N . PRO A 1 84 ? 7.587 -12.117 5.536 1.00 59.81 84 PRO A N 1
ATOM 640 C CA . PRO A 1 84 ? 8.567 -12.384 6.575 1.00 59.81 84 PRO A CA 1
ATOM 641 C C . PRO A 1 84 ? 9.926 -12.574 5.905 1.00 59.81 84 PRO A C 1
ATOM 643 O O . PRO A 1 84 ? 10.065 -13.352 4.957 1.00 59.81 84 PRO A O 1
ATOM 646 N N . LYS A 1 85 ? 10.929 -11.811 6.351 1.00 56.88 85 LYS A N 1
ATOM 647 C CA . LYS A 1 85 ? 12.301 -11.993 5.878 1.00 56.88 85 LYS A CA 1
ATOM 648 C C . LYS A 1 85 ? 12.720 -13.389 6.322 1.00 56.88 85 LYS A C 1
ATOM 650 O O . LYS A 1 85 ? 12.947 -13.606 7.507 1.00 56.88 85 LYS A O 1
ATOM 655 N N . ILE A 1 86 ? 12.797 -14.334 5.388 1.00 56.56 86 ILE A N 1
ATOM 656 C CA . ILE A 1 86 ? 13.400 -15.643 5.640 1.00 56.56 86 ILE A CA 1
ATOM 657 C C . ILE A 1 86 ? 14.873 -15.364 5.938 1.00 56.56 86 ILE A C 1
ATOM 659 O O . ILE A 1 86 ? 15.672 -15.132 5.026 1.00 56.56 86 ILE A O 1
ATOM 663 N N . VAL A 1 87 ? 15.219 -15.298 7.223 1.00 59.34 87 VAL A N 1
ATOM 664 C CA . VAL A 1 87 ? 16.608 -15.214 7.662 1.00 59.34 87 VAL A CA 1
ATOM 665 C C . VAL A 1 87 ? 17.214 -16.567 7.326 1.00 59.34 87 VAL A C 1
ATOM 667 O O . VAL A 1 87 ? 16.979 -17.549 8.020 1.00 59.34 87 VAL A O 1
ATOM 670 N N . LYS A 1 88 ? 17.932 -16.647 6.202 1.00 64.25 88 LYS A N 1
ATOM 671 C CA . LYS A 1 88 ? 18.745 -17.827 5.900 1.00 64.25 88 LYS A CA 1
ATOM 672 C C . LYS A 1 88 ? 19.719 -18.000 7.060 1.00 64.25 88 LYS A C 1
ATOM 674 O O . LYS A 1 88 ? 20.427 -17.046 7.388 1.00 64.25 88 LYS A O 1
ATOM 679 N N . GLU A 1 89 ? 19.730 -19.181 7.674 1.00 64.94 89 GLU A N 1
ATOM 680 C CA . GLU A 1 89 ? 20.649 -19.476 8.769 1.00 64.94 89 GLU A CA 1
ATOM 681 C C . GLU A 1 89 ? 22.087 -19.140 8.346 1.00 64.94 89 GLU A C 1
ATOM 683 O O . GLU A 1 89 ? 22.487 -19.426 7.205 1.00 64.94 89 GLU A O 1
ATOM 688 N N . PRO A 1 90 ? 22.865 -18.477 9.219 1.00 66.75 90 PRO A N 1
ATOM 689 C CA . PRO A 1 90 ? 24.242 -18.144 8.908 1.00 66.75 90 PRO A CA 1
ATOM 690 C C . PRO A 1 90 ? 25.000 -19.438 8.611 1.00 66.75 90 PRO A C 1
ATOM 692 O O . PRO A 1 90 ? 25.023 -20.357 9.428 1.00 66.75 90 PRO A O 1
ATOM 695 N N . LYS A 1 91 ? 25.616 -19.513 7.423 1.00 68.31 91 LYS A N 1
ATOM 696 C CA . LYS A 1 91 ? 26.418 -20.676 7.025 1.00 68.31 91 LYS A CA 1
ATOM 697 C C . LYS A 1 91 ? 27.425 -20.996 8.141 1.00 68.31 91 LYS A C 1
ATOM 699 O O . LYS A 1 91 ? 28.105 -20.069 8.599 1.00 68.31 91 LYS A O 1
ATOM 704 N N . PRO A 1 92 ? 27.556 -22.268 8.560 1.00 71.69 92 PRO A N 1
ATOM 705 C CA . PRO A 1 92 ? 28.477 -22.643 9.622 1.00 71.69 92 PRO A CA 1
ATOM 706 C C . PRO A 1 92 ? 29.894 -22.212 9.242 1.00 71.69 92 PRO A C 1
ATOM 708 O O . PRO A 1 92 ? 30.404 -22.546 8.167 1.00 71.69 92 PRO A O 1
ATOM 711 N N . ARG A 1 93 ? 30.529 -21.421 10.113 1.00 66.19 93 ARG A N 1
ATOM 712 C CA . ARG A 1 93 ? 31.924 -21.013 9.937 1.00 66.19 93 ARG A CA 1
ATOM 713 C C . ARG A 1 93 ? 32.787 -22.263 10.081 1.00 66.19 93 ARG A C 1
ATOM 715 O O . ARG A 1 93 ? 32.878 -22.815 11.171 1.00 66.19 93 ARG A O 1
ATOM 722 N N . ARG A 1 94 ? 33.419 -22.711 8.991 1.00 71.75 94 ARG A N 1
ATOM 723 C CA . ARG A 1 94 ? 34.445 -23.760 9.062 1.00 71.75 94 ARG A CA 1
ATOM 724 C C . ARG A 1 94 ? 35.589 -23.252 9.953 1.00 71.75 94 ARG A C 1
ATOM 726 O O . ARG A 1 94 ? 36.150 -22.201 9.629 1.00 71.75 94 ARG A O 1
ATOM 733 N N . PRO A 1 95 ? 35.935 -23.934 11.058 1.00 68.06 95 PRO A N 1
ATOM 734 C CA . PRO A 1 95 ? 37.120 -23.580 11.823 1.00 68.06 95 PRO A CA 1
ATOM 735 C C . PRO A 1 95 ? 38.348 -23.791 10.932 1.00 68.06 95 PRO A C 1
ATOM 737 O O . PRO A 1 95 ? 38.499 -24.839 10.306 1.00 68.06 95 PRO A O 1
ATOM 740 N N . LYS A 1 96 ? 39.203 -22.767 10.829 1.00 59.38 96 LYS A N 1
ATOM 741 C CA . LYS A 1 96 ? 40.494 -22.895 10.148 1.00 59.38 96 LYS A CA 1
ATOM 742 C C . LYS A 1 96 ? 41.320 -23.926 10.918 1.00 59.38 96 LYS A C 1
ATOM 744 O O . LYS A 1 96 ? 41.574 -23.723 12.105 1.00 59.38 96 LYS A O 1
ATOM 749 N N . LEU A 1 97 ? 41.708 -25.013 10.252 1.00 66.38 97 LEU A N 1
ATOM 750 C CA . LEU A 1 97 ? 42.688 -25.958 10.779 1.00 66.38 97 LEU A CA 1
ATOM 751 C C . LEU A 1 97 ? 43.969 -25.159 11.059 1.00 66.38 97 LEU A C 1
ATOM 753 O O . LEU A 1 97 ? 44.498 -24.517 10.153 1.00 66.38 97 LEU A O 1
ATOM 757 N N . LYS A 1 98 ? 44.423 -25.125 12.313 1.00 58.78 98 LYS A N 1
ATOM 758 C CA . LYS A 1 98 ? 45.752 -24.597 12.624 1.00 58.78 98 LYS A CA 1
ATOM 759 C C . LYS A 1 98 ? 46.754 -25.640 12.144 1.00 58.78 98 LYS A C 1
ATOM 761 O O . LYS A 1 98 ? 46.709 -26.773 12.613 1.00 58.78 98 LYS A O 1
ATOM 766 N N . GLU A 1 99 ? 47.598 -25.267 11.191 1.00 57.72 99 GLU A N 1
ATOM 767 C CA . GLU A 1 99 ? 48.727 -26.086 10.754 1.00 57.72 99 GLU A CA 1
ATOM 768 C C . GLU A 1 99 ? 49.628 -26.346 11.968 1.00 57.72 99 GLU A C 1
ATOM 770 O O . GLU A 1 99 ? 50.080 -25.409 12.632 1.00 57.72 99 GLU A O 1
ATOM 775 N N . ALA A 1 100 ? 49.797 -27.623 12.313 1.00 54.19 100 ALA A N 1
ATOM 776 C CA . ALA A 1 100 ? 50.712 -28.053 13.358 1.00 54.19 100 ALA A CA 1
ATOM 777 C C . ALA A 1 100 ? 52.145 -27.890 12.839 1.00 54.19 100 ALA A C 1
ATOM 779 O O . ALA A 1 100 ? 52.458 -28.330 11.732 1.00 54.19 100 ALA A O 1
ATOM 780 N N . LYS A 1 101 ? 52.964 -27.202 13.631 1.00 47.00 101 LYS A N 1
ATOM 781 C CA . LYS A 1 101 ? 54.384 -26.958 13.394 1.00 47.00 101 LYS A CA 1
ATOM 782 C C . LYS A 1 101 ? 55.213 -28.035 14.078 1.00 47.00 101 LYS A C 1
ATOM 784 O O . LYS A 1 101 ? 54.773 -28.470 15.168 1.00 47.00 101 LYS A O 1
#